Protein AF-A0A3P6AHJ0-F1 (afdb_monomer_lite)

Foldseek 3Di:
DDPPPDPDPPVVCVVPDDDDDPVVVCCVVVVPPPDPDDPPPDPDPDDDVPRDDDDDDPVD

Secondary structure (DSSP, 8-state):
---------HHHHHHHPPP--HHHHHHHHH---SSS---------PPPTT-------TT-

Organism: Brassica campestris (NCBI:txid3711)

pLDDT: mean 73.97, std 10.87, range [45.69, 89.19]

Structure (mmCIF, N/CA/C/O backbone):
data_AF-A0A3P6AHJ0-F1
#
_entry.id   AF-A0A3P6AHJ0-F1
#
loop_
_atom_site.group_PDB
_atom_site.id
_atom_site.type_symbol
_atom_site.label_atom_id
_atom_site.label_alt_id
_atom_site.label_comp_id
_atom_site.label_asym_id
_atom_site.label_entity_id
_atom_site.label_seq_id
_atom_site.pdbx_PDB_ins_code
_atom_site.Cartn_x
_atom_site.Cartn_y
_atom_site.Cartn_z
_atom_site.occupancy
_atom_site.B_iso_or_equiv
_atom_site.auth_seq_id
_atom_site.auth_comp_id
_atom_site.auth_asym_id
_atom_site.auth_atom_id
_atom_site.pdbx_PDB_model_num
ATOM 1 N N . GLU A 1 1 ? -17.668 -8.948 -16.513 1.00 45.69 1 GLU A N 1
ATOM 2 C CA . GLU A 1 1 ? -18.740 -8.266 -15.773 1.00 45.69 1 GLU A CA 1
ATOM 3 C C . GLU A 1 1 ? -19.076 -9.177 -14.616 1.00 45.69 1 GLU A C 1
ATOM 5 O O . GLU A 1 1 ? -19.624 -10.246 -14.836 1.00 45.69 1 GLU A O 1
ATOM 10 N N . ASP A 1 2 ? -18.558 -8.845 -13.443 1.00 52.41 2 ASP A N 1
ATOM 11 C CA . ASP A 1 2 ? -18.811 -9.570 -12.200 1.00 52.41 2 ASP A CA 1
ATOM 12 C C . ASP A 1 2 ? -19.076 -8.491 -11.152 1.00 52.41 2 ASP A C 1
ATOM 14 O O . ASP A 1 2 ? -18.233 -8.181 -10.312 1.00 52.41 2 ASP A O 1
ATOM 18 N N . ASP A 1 3 ? -20.211 -7.810 -11.322 1.00 59.72 3 ASP A N 1
ATOM 19 C CA . ASP A 1 3 ? -20.758 -6.909 -10.313 1.00 59.72 3 ASP A CA 1
ATOM 20 C C . ASP A 1 3 ? -21.283 -7.785 -9.172 1.00 59.72 3 ASP A C 1
ATOM 22 O O . ASP A 1 3 ? -22.472 -8.086 -9.059 1.00 59.72 3 ASP A O 1
ATOM 26 N N . ASN A 1 4 ? -20.352 -8.260 -8.343 1.00 64.31 4 ASN A N 1
ATOM 27 C CA . ASN A 1 4 ? -20.659 -8.776 -7.021 1.00 64.31 4 ASN A CA 1
ATOM 28 C C . ASN A 1 4 ? -21.105 -7.591 -6.150 1.00 64.31 4 ASN A C 1
ATOM 30 O O . ASN A 1 4 ? -20.327 -7.049 -5.367 1.00 64.31 4 ASN A O 1
ATOM 34 N N . ASP A 1 5 ? -22.376 -7.208 -6.294 1.00 68.25 5 ASP A N 1
ATOM 35 C CA . ASP A 1 5 ? -23.148 -6.341 -5.389 1.00 68.25 5 ASP A CA 1
ATOM 36 C C . ASP A 1 5 ? -23.400 -7.046 -4.032 1.00 68.25 5 ASP A C 1
ATOM 38 O O . ASP A 1 5 ? -24.496 -7.024 -3.466 1.00 68.25 5 ASP A O 1
ATOM 42 N N . GLU A 1 6 ? -22.391 -7.735 -3.490 1.00 78.69 6 GLU A N 1
ATOM 43 C CA . GLU A 1 6 ? -22.458 -8.228 -2.121 1.00 78.69 6 GLU A CA 1
ATOM 44 C C . GLU A 1 6 ? -22.249 -7.050 -1.157 1.00 78.69 6 GLU A C 1
ATOM 46 O O . GLU A 1 6 ? -21.315 -6.258 -1.325 1.00 78.69 6 GLU A O 1
ATOM 51 N N . PRO A 1 7 ? -23.098 -6.910 -0.123 1.00 83.56 7 PRO A N 1
ATOM 52 C CA . PRO A 1 7 ? -22.951 -5.841 0.852 1.00 83.56 7 PRO A CA 1
ATOM 53 C C . PRO A 1 7 ? -21.588 -5.954 1.544 1.00 83.56 7 PRO A C 1
ATOM 55 O O . PRO A 1 7 ? -21.264 -6.973 2.157 1.00 83.56 7 PRO A O 1
ATOM 58 N N . ILE A 1 8 ? -20.787 -4.890 1.448 1.00 86.00 8 ILE A N 1
ATOM 59 C CA . ILE A 1 8 ? -19.459 -4.821 2.061 1.00 86.00 8 ILE A CA 1
ATOM 60 C C . ILE A 1 8 ? -19.623 -4.842 3.585 1.00 86.00 8 ILE A C 1
ATOM 62 O O . ILE A 1 8 ? -20.142 -3.902 4.183 1.00 86.00 8 ILE A O 1
ATOM 66 N N . ASP A 1 9 ? -19.149 -5.908 4.227 1.00 89.19 9 ASP A N 1
ATOM 67 C CA . ASP A 1 9 ? -19.075 -5.996 5.686 1.00 89.19 9 ASP A CA 1
ATOM 68 C C . ASP A 1 9 ? -17.926 -5.114 6.207 1.00 89.19 9 ASP A C 1
ATOM 70 O O . ASP A 1 9 ? -16.760 -5.526 6.269 1.00 89.19 9 ASP A O 1
ATOM 74 N N . GLU A 1 10 ? -18.262 -3.875 6.574 1.00 88.44 10 GLU A N 1
ATOM 75 C CA . GLU A 1 10 ? -17.324 -2.887 7.119 1.00 88.44 10 GLU A CA 1
ATOM 76 C C . GLU A 1 10 ? -16.605 -3.384 8.385 1.00 88.44 10 GLU A C 1
ATOM 78 O O . GLU A 1 10 ? -15.420 -3.095 8.582 1.00 88.44 10 GLU A O 1
ATOM 83 N N . ILE A 1 11 ? -17.289 -4.165 9.230 1.00 88.44 11 ILE A N 1
ATOM 84 C CA . ILE A 1 11 ? -16.739 -4.683 10.490 1.00 88.44 11 ILE A CA 1
ATOM 85 C C . ILE A 1 11 ? -15.639 -5.695 10.177 1.00 88.44 11 ILE A C 1
ATOM 87 O O . ILE A 1 11 ? -14.522 -5.603 10.696 1.00 88.44 11 ILE A O 1
ATOM 91 N N . LYS A 1 12 ? -15.925 -6.645 9.287 1.00 89.19 12 LYS A N 1
ATOM 92 C CA . LYS A 1 12 ? -14.943 -7.638 8.843 1.00 89.19 12 LYS A CA 1
ATOM 93 C C . LYS A 1 12 ? -13.769 -6.981 8.123 1.00 89.19 12 LYS A C 1
ATOM 95 O O . LYS A 1 12 ? -12.624 -7.380 8.346 1.00 89.19 12 LYS A O 1
ATO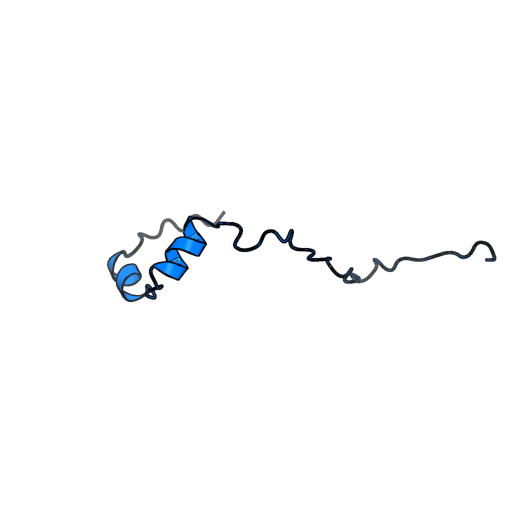M 100 N N . LEU A 1 13 ? -14.029 -5.955 7.311 1.00 87.12 13 LEU A N 1
ATOM 101 C CA . LEU A 1 13 ? -12.981 -5.190 6.643 1.00 87.12 13 LEU A CA 1
ATOM 102 C C . LEU A 1 13 ? -12.043 -4.535 7.663 1.00 87.12 13 LEU A C 1
ATOM 104 O O . LEU A 1 13 ? -10.826 -4.687 7.540 1.00 87.12 13 LEU A O 1
ATOM 108 N N . TYR A 1 14 ? -12.595 -3.892 8.697 1.00 83.75 14 TYR A N 1
ATOM 109 C CA . TYR A 1 14 ? -11.826 -3.272 9.777 1.00 83.75 14 TYR A CA 1
ATOM 110 C C . TYR A 1 14 ? -10.941 -4.282 10.522 1.00 83.75 14 TYR A C 1
ATOM 112 O O . TYR A 1 14 ? -9.770 -4.001 10.761 1.00 83.75 14 TYR A O 1
ATOM 120 N N . TYR A 1 15 ? -11.447 -5.481 10.825 1.00 85.62 15 TYR A N 1
ATOM 121 C CA . TYR A 1 15 ? -10.637 -6.534 11.454 1.00 85.62 15 TYR A CA 1
ATOM 122 C C . TYR A 1 15 ? -9.588 -7.151 10.518 1.00 85.62 15 TYR A C 1
ATOM 124 O O . TYR A 1 15 ? -8.537 -7.594 10.978 1.00 85.62 15 TYR A O 1
ATOM 132 N N . SER A 1 16 ? -9.864 -7.210 9.214 1.00 86.62 16 SER A N 1
ATOM 133 C CA . SER A 1 16 ? -8.956 -7.797 8.219 1.00 86.62 16 SER A CA 1
ATOM 134 C C . SER A 1 16 ? -7.863 -6.842 7.730 1.00 86.62 16 SER A C 1
ATOM 136 O O . SER A 1 16 ? -6.898 -7.284 7.095 1.00 86.62 16 SER A O 1
ATOM 138 N N . CYS A 1 17 ? -8.004 -5.537 7.984 1.00 82.81 17 CYS A N 1
ATOM 139 C CA . CYS A 1 17 ? -7.061 -4.554 7.478 1.00 82.81 17 CYS A CA 1
ATOM 140 C C . CYS A 1 17 ? -5.702 -4.710 8.180 1.00 82.81 17 CYS A C 1
ATOM 142 O O . CYS A 1 17 ? -5.600 -4.978 9.377 1.00 82.81 17 CYS A O 1
ATOM 144 N N . ARG A 1 18 ? -4.617 -4.573 7.414 1.00 85.25 18 ARG A N 1
ATOM 145 C CA . ARG A 1 18 ? -3.259 -4.545 7.967 1.00 85.25 18 ARG A CA 1
ATOM 146 C C . ARG A 1 18 ? -2.857 -3.094 8.167 1.00 85.25 18 ARG A C 1
ATOM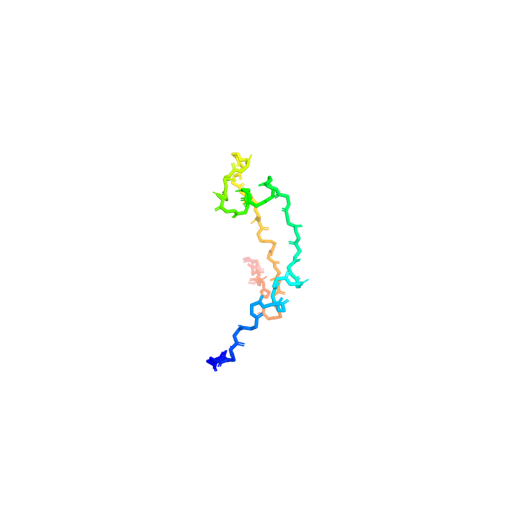 148 O O . ARG A 1 18 ? -2.917 -2.313 7.219 1.00 85.25 18 ARG A O 1
ATOM 155 N N . TYR A 1 19 ? -2.428 -2.750 9.381 1.00 84.88 19 TYR A N 1
ATOM 156 C CA . TYR A 1 19 ? -1.869 -1.430 9.654 1.00 84.88 19 TYR A CA 1
ATOM 157 C C . TYR A 1 19 ? -0.635 -1.212 8.775 1.00 84.88 19 TYR A C 1
ATOM 159 O O . TYR A 1 19 ? 0.292 -2.022 8.783 1.00 84.88 19 TYR A O 1
ATOM 167 N N . ILE A 1 20 ? -0.637 -0.118 8.020 1.00 85.75 20 ILE A N 1
ATOM 168 C CA . ILE A 1 20 ? 0.533 0.370 7.293 1.00 85.75 20 ILE A CA 1
ATOM 169 C C . ILE A 1 20 ? 1.068 1.591 8.029 1.00 85.75 20 ILE A C 1
ATOM 171 O O . ILE A 1 20 ? 0.299 2.369 8.598 1.00 85.75 20 ILE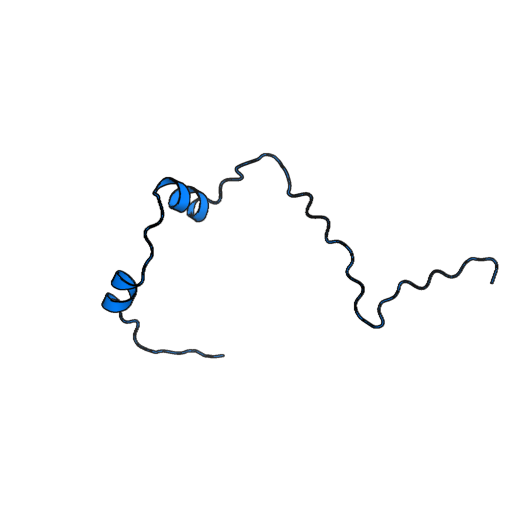 A O 1
ATOM 175 N N . SER A 1 21 ? 2.387 1.764 8.046 1.00 88.38 21 SER A N 1
ATOM 176 C CA . SER A 1 21 ? 2.968 2.936 8.706 1.00 88.38 21 SER A CA 1
ATOM 177 C C . SER A 1 21 ? 2.544 4.228 7.995 1.00 88.38 21 SER A C 1
ATOM 179 O O . SER A 1 21 ? 2.310 4.239 6.785 1.00 88.38 21 SER A O 1
ATOM 181 N N . ALA A 1 22 ? 2.491 5.346 8.729 1.00 87.06 22 ALA A N 1
ATOM 182 C CA . ALA A 1 22 ? 2.153 6.649 8.146 1.00 87.06 22 ALA A CA 1
ATOM 183 C C . ALA A 1 22 ? 3.060 7.007 6.952 1.00 87.06 22 ALA A C 1
ATOM 185 O O . ALA A 1 22 ? 2.596 7.567 5.961 1.00 87.06 22 ALA A O 1
ATOM 186 N N . MET A 1 23 ? 4.340 6.625 7.017 1.00 83.69 23 MET A N 1
ATOM 187 C CA . MET A 1 23 ? 5.305 6.844 5.939 1.00 83.69 23 MET A CA 1
ATOM 188 C C . MET A 1 23 ? 4.977 6.012 4.688 1.00 83.69 23 MET A C 1
ATOM 190 O O . MET A 1 23 ? 4.981 6.542 3.578 1.00 83.69 23 MET A O 1
ATOM 194 N N . GLU A 1 24 ? 4.633 4.731 4.850 1.00 82.69 24 GLU A N 1
ATOM 195 C CA . GLU A 1 24 ? 4.235 3.865 3.731 1.00 82.69 24 GLU A CA 1
ATOM 196 C C . GLU A 1 24 ? 2.920 4.311 3.089 1.00 82.69 24 GLU A C 1
ATOM 198 O O . GLU A 1 24 ? 2.810 4.318 1.862 1.00 82.69 24 GLU A O 1
ATOM 203 N N . ALA A 1 25 ? 1.932 4.708 3.897 1.00 86.75 25 ALA A N 1
ATOM 204 C CA . ALA A 1 25 ? 0.672 5.253 3.397 1.00 86.75 25 ALA A CA 1
ATOM 205 C C . ALA A 1 25 ? 0.914 6.513 2.561 1.00 86.75 25 ALA A C 1
ATOM 207 O O . ALA A 1 25 ? 0.407 6.632 1.448 1.00 86.75 25 ALA A O 1
ATOM 208 N N . THR A 1 26 ? 1.750 7.419 3.069 1.00 87.12 26 THR A N 1
ATOM 209 C CA . THR A 1 26 ? 2.104 8.672 2.395 1.00 87.12 26 THR A CA 1
ATOM 210 C C . THR A 1 26 ? 2.776 8.409 1.050 1.00 87.12 26 THR A C 1
ATOM 212 O O . THR A 1 26 ? 2.390 9.015 0.051 1.00 87.12 26 THR A O 1
ATOM 215 N N . TRP A 1 27 ? 3.728 7.471 0.984 1.00 81.50 27 TRP A N 1
ATOM 216 C CA . TRP A 1 27 ? 4.380 7.127 -0.282 1.00 81.50 27 TRP A CA 1
ATOM 217 C C . TRP A 1 27 ? 3.412 6.492 -1.289 1.00 81.50 27 TRP A C 1
ATOM 219 O O . TRP A 1 27 ? 3.455 6.845 -2.465 1.00 81.50 27 TRP A O 1
ATOM 229 N N . LYS A 1 28 ? 2.501 5.617 -0.844 1.00 80.31 28 LYS A N 1
ATOM 230 C CA . LYS A 1 28 ? 1.485 5.006 -1.719 1.00 80.31 28 LYS A CA 1
ATOM 231 C C . LYS A 1 28 ? 0.447 6.009 -2.231 1.00 80.31 28 LYS A C 1
ATOM 233 O O . LYS A 1 28 ? 0.074 5.930 -3.394 1.00 80.31 28 LYS A O 1
ATOM 238 N N . ILE A 1 29 ? -0.019 6.925 -1.379 1.00 86.12 29 ILE A N 1
ATOM 239 C CA . ILE A 1 29 ? -1.063 7.910 -1.718 1.00 86.12 29 ILE A CA 1
ATOM 240 C C . ILE A 1 29 ? -0.506 9.010 -2.614 1.00 86.12 29 ILE A C 1
ATOM 242 O O . ILE A 1 29 ? -1.110 9.359 -3.622 1.00 86.12 29 ILE A O 1
ATOM 246 N N . LEU A 1 30 ? 0.634 9.581 -2.231 1.00 83.75 30 LEU A N 1
ATOM 247 C CA . LEU A 1 30 ? 1.194 10.727 -2.938 1.00 83.75 30 LEU A CA 1
ATOM 248 C C . LEU A 1 30 ? 2.038 10.299 -4.138 1.00 83.75 30 LEU A C 1
ATOM 250 O O . LEU A 1 30 ? 2.316 11.129 -4.998 1.00 83.75 30 LEU A O 1
ATOM 254 N N . ALA A 1 31 ? 2.437 9.019 -4.190 1.00 75.06 31 ALA A N 1
ATOM 255 C CA . ALA A 1 31 ? 3.200 8.404 -5.274 1.00 75.06 31 ALA A CA 1
ATOM 256 C C . ALA A 1 31 ? 4.374 9.279 -5.739 1.00 75.06 31 ALA A C 1
ATOM 258 O O . ALA A 1 31 ? 4.699 9.330 -6.926 1.00 75.06 31 ALA A O 1
ATOM 259 N N . PHE A 1 32 ? 4.995 10.005 -4.799 1.00 72.38 32 PHE A N 1
ATOM 260 C CA . PHE A 1 32 ? 6.064 10.922 -5.146 1.00 72.38 32 PHE A CA 1
ATOM 261 C C . PHE A 1 32 ? 7.190 10.133 -5.809 1.00 72.38 32 PHE A C 1
ATOM 263 O O . PHE A 1 32 ? 7.571 9.075 -5.289 1.00 72.38 32 PHE A O 1
ATOM 270 N N . PRO A 1 33 ? 7.743 10.632 -6.925 1.00 67.31 33 PRO A N 1
ATOM 271 C CA . PRO A 1 33 ? 8.918 10.035 -7.527 1.00 67.31 33 PRO A CA 1
ATOM 272 C C . PRO A 1 33 ? 10.057 10.128 -6.512 1.00 67.31 33 PRO A C 1
ATOM 274 O O . PRO A 1 33 ? 10.676 11.172 -6.330 1.00 67.31 33 PRO A O 1
ATOM 277 N N . THR A 1 34 ? 10.309 9.030 -5.799 1.00 67.38 34 THR A N 1
ATOM 278 C CA . THR A 1 34 ? 11.296 8.980 -4.714 1.00 67.38 34 THR A CA 1
ATOM 279 C C . THR A 1 34 ? 12.705 9.197 -5.256 1.00 67.38 34 THR A C 1
ATOM 281 O O . THR A 1 34 ? 13.604 9.603 -4.522 1.00 67.38 34 THR A O 1
ATOM 284 N N . HIS A 1 35 ? 12.911 8.922 -6.545 1.00 66.88 35 HIS A N 1
ATOM 285 C CA . HIS A 1 35 ? 14.167 9.101 -7.254 1.00 66.88 35 HIS A CA 1
ATOM 286 C C . HIS A 1 35 ? 13.907 9.868 -8.557 1.00 66.88 35 HIS A C 1
ATOM 288 O O . HIS A 1 35 ? 12.992 9.527 -9.305 1.00 66.88 35 HIS A O 1
ATOM 294 N N . HIS A 1 36 ? 14.773 10.830 -8.893 1.00 61.53 36 HIS A N 1
ATOM 295 C CA . HIS A 1 36 ? 14.933 11.351 -10.261 1.00 61.53 36 HIS A CA 1
ATOM 296 C C . HIS A 1 36 ? 15.616 10.299 -11.153 1.00 61.53 36 HIS A C 1
ATOM 298 O O . HIS A 1 36 ? 16.646 10.535 -11.777 1.00 61.53 36 HIS A O 1
ATOM 304 N N . ARG A 1 37 ? 15.070 9.086 -11.166 1.00 60.66 37 ARG A N 1
ATOM 305 C CA . ARG A 1 37 ? 15.482 8.007 -12.048 1.00 60.66 37 ARG A CA 1
ATOM 306 C C . ARG A 1 37 ? 14.230 7.569 -12.776 1.00 60.66 37 ARG A C 1
ATOM 308 O O . ARG A 1 37 ? 13.366 6.925 -12.191 1.00 60.66 37 ARG A O 1
ATOM 315 N N . THR A 1 38 ? 14.141 7.916 -14.053 1.00 63.50 38 THR A N 1
ATOM 316 C CA . THR A 1 38 ? 13.242 7.230 -14.976 1.00 63.50 38 THR A CA 1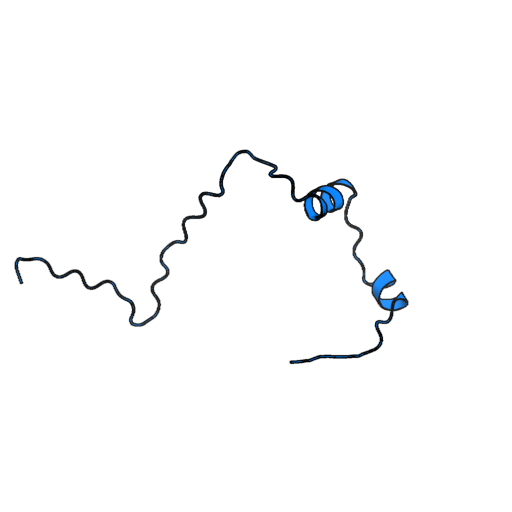
ATOM 317 C C . THR A 1 38 ? 13.571 5.750 -14.849 1.00 63.50 38 THR A C 1
ATOM 319 O O . THR A 1 38 ? 14.736 5.365 -14.988 1.00 63.50 38 THR A O 1
ATOM 322 N N . THR A 1 39 ? 12.609 4.918 -14.467 1.00 59.09 39 THR A N 1
ATOM 323 C CA . THR A 1 39 ? 12.847 3.483 -14.388 1.00 59.09 39 THR A CA 1
ATOM 324 C C . THR A 1 39 ? 13.231 3.002 -15.784 1.00 59.09 39 THR A C 1
ATOM 326 O O . THR A 1 39 ? 12.388 2.849 -16.658 1.00 59.09 39 THR A O 1
ATOM 329 N N . ALA A 1 40 ? 14.523 2.762 -16.007 1.00 59.81 40 ALA A N 1
ATOM 330 C CA . ALA A 1 40 ? 15.017 2.009 -17.151 1.00 59.81 40 ALA A CA 1
ATOM 331 C C . ALA A 1 40 ? 14.649 0.531 -16.947 1.00 59.81 40 ALA A C 1
ATOM 333 O O . ALA A 1 40 ? 15.519 -0.325 -16.819 1.00 59.81 40 ALA A O 1
ATOM 334 N N . VAL A 1 41 ? 13.357 0.229 -16.790 1.00 62.78 41 VAL A N 1
ATOM 335 C CA . VAL A 1 41 ? 12.889 -1.147 -16.914 1.00 62.78 41 VAL A CA 1
ATOM 336 C C . VAL A 1 41 ? 12.917 -1.436 -18.407 1.00 62.78 41 VAL A C 1
ATOM 338 O O . VAL A 1 41 ? 11.929 -1.231 -19.110 1.00 62.78 41 VAL A O 1
ATOM 341 N N . GLU A 1 42 ? 14.074 -1.857 -18.911 1.00 63.66 42 GLU A N 1
ATOM 342 C CA . GLU A 1 42 ? 14.114 -2.546 -20.192 1.00 63.66 42 GLU A CA 1
ATOM 343 C C . GLU A 1 42 ? 13.327 -3.844 -20.023 1.00 63.66 42 GLU A C 1
ATOM 345 O O . GLU A 1 42 ? 13.689 -4.726 -19.241 1.00 63.66 42 GLU A O 1
ATOM 350 N N . LYS A 1 43 ? 12.203 -3.945 -20.735 1.00 65.06 43 LYS A N 1
ATOM 351 C CA . LYS A 1 43 ? 11.546 -5.231 -20.937 1.00 65.06 43 LYS A CA 1
ATOM 352 C C . LYS A 1 43 ? 12.529 -6.090 -21.721 1.00 65.06 43 LYS A C 1
ATOM 354 O O . LYS A 1 43 ? 12.728 -5.854 -22.909 1.00 65.06 43 LYS A O 1
ATOM 359 N N . LEU A 1 44 ? 13.137 -7.070 -21.059 1.00 63.69 44 LEU A N 1
ATOM 360 C CA . LEU A 1 44 ? 13.831 -8.142 -21.761 1.00 63.69 44 LEU A CA 1
ATOM 361 C C . LEU A 1 44 ? 12.835 -8.748 -22.763 1.00 63.69 44 LEU A C 1
ATOM 363 O O . LEU A 1 44 ? 11.710 -9.066 -22.354 1.00 63.69 44 LEU A O 1
ATOM 367 N N . PRO A 1 45 ? 13.189 -8.870 -24.053 1.00 66.19 45 PRO A N 1
ATOM 368 C CA . PRO A 1 45 ? 12.328 -9.529 -25.017 1.00 66.19 45 PRO A CA 1
ATOM 369 C C . PRO A 1 45 ? 12.224 -10.996 -24.605 1.00 66.19 45 PRO A C 1
ATOM 371 O O . PRO A 1 45 ? 13.138 -11.788 -24.814 1.00 66.19 45 PRO A O 1
ATOM 374 N N . PHE A 1 46 ? 11.118 -11.355 -23.962 1.00 63.09 46 PHE A N 1
ATOM 375 C CA . PHE A 1 46 ? 10.764 -12.752 -23.808 1.00 63.09 46 PHE A CA 1
ATOM 376 C C . PHE A 1 46 ? 10.224 -13.211 -25.161 1.00 63.09 46 PHE A C 1
ATOM 378 O O . PHE A 1 46 ? 9.270 -12.651 -25.696 1.00 63.09 46 PHE A O 1
ATOM 385 N N . HIS A 1 47 ? 10.874 -14.205 -25.749 1.00 66.62 47 HIS A N 1
ATOM 386 C CA . HIS A 1 47 ? 10.378 -14.866 -26.948 1.00 66.62 47 HIS A CA 1
ATOM 387 C C . HIS A 1 47 ? 9.106 -15.642 -26.586 1.00 66.62 47 HIS A C 1
ATOM 389 O O . HIS A 1 47 ? 9.139 -16.563 -25.762 1.00 66.62 47 HIS A O 1
ATOM 395 N N . LEU A 1 48 ? 7.984 -15.248 -27.188 1.00 68.81 48 LEU A N 1
ATOM 396 C CA . LEU A 1 48 ? 6.800 -16.095 -27.261 1.00 68.81 48 LEU A CA 1
ATOM 397 C C . LEU A 1 48 ? 7.074 -17.245 -28.245 1.00 68.81 48 LEU A C 1
ATOM 399 O O . LEU A 1 48 ? 7.832 -17.045 -29.203 1.00 68.81 48 LEU A O 1
ATOM 403 N N . PRO A 1 49 ? 6.473 -18.432 -28.037 1.00 69.19 49 PRO A N 1
ATOM 404 C CA . PRO A 1 49 ? 6.496 -19.487 -29.045 1.00 69.19 49 PRO A CA 1
ATOM 405 C C . PRO A 1 49 ? 6.037 -18.899 -30.389 1.00 69.19 49 PRO A C 1
ATOM 407 O O . PRO A 1 49 ? 5.082 -18.126 -30.419 1.00 69.19 49 PRO A O 1
ATOM 410 N N . ASP A 1 50 ? 6.758 -19.209 -31.465 1.00 66.56 50 ASP A N 1
ATOM 411 C CA . ASP A 1 50 ? 6.516 -18.742 -32.843 1.00 66.56 50 ASP A CA 1
ATOM 412 C C . ASP A 1 50 ? 6.833 -17.263 -33.162 1.00 66.56 50 ASP A C 1
ATOM 414 O O . ASP A 1 50 ? 6.595 -16.816 -34.283 1.00 66.56 50 ASP A O 1
ATOM 418 N N . GLN A 1 51 ? 7.436 -16.498 -32.242 1.00 65.88 51 GLN A N 1
ATOM 419 C CA . GLN A 1 51 ? 7.909 -15.121 -32.502 1.00 65.88 51 GLN A CA 1
ATOM 420 C C . GLN A 1 51 ? 9.439 -14.996 -32.532 1.00 65.88 51 GLN A C 1
ATOM 422 O O . GLN A 1 51 ? 10.010 -13.992 -32.099 1.00 65.88 51 GLN A O 1
ATOM 427 N N . GLN A 1 52 ? 10.131 -16.021 -33.029 1.00 72.44 52 GLN A N 1
ATOM 428 C CA . GLN A 1 52 ? 11.579 -15.950 -33.183 1.00 72.44 52 GLN A CA 1
ATOM 429 C C . GLN A 1 52 ? 11.944 -14.980 -34.315 1.00 72.44 52 GLN A C 1
ATOM 431 O O . GLN A 1 52 ? 11.441 -15.088 -35.432 1.00 72.44 52 GLN A O 1
ATOM 436 N N . LEU A 1 53 ? 12.835 -14.029 -34.022 1.00 70.12 53 LEU A N 1
ATOM 437 C CA . LEU A 1 53 ? 13.392 -13.115 -35.014 1.00 70.12 53 LEU A CA 1
ATOM 438 C C . LEU A 1 53 ? 14.251 -13.925 -35.998 1.00 70.12 53 LEU A C 1
ATOM 440 O O . LEU A 1 53 ? 15.369 -14.319 -35.670 1.00 70.12 53 LEU A O 1
ATOM 444 N N . VAL A 1 54 ? 13.720 -14.197 -37.190 1.00 70.06 54 VAL A N 1
ATOM 445 C CA . VAL A 1 54 ? 14.487 -14.811 -38.278 1.00 70.06 54 VAL A CA 1
ATOM 446 C C . VAL A 1 54 ? 15.270 -13.704 -38.973 1.00 70.06 54 VAL A C 1
ATOM 448 O O . VAL A 1 54 ? 14.692 -12.848 -39.639 1.00 70.06 54 VAL A O 1
ATOM 451 N N . VAL A 1 55 ? 16.585 -13.700 -38.774 1.00 75.50 55 VAL A N 1
ATOM 452 C CA . VAL A 1 55 ? 17.506 -12.819 -39.494 1.00 75.50 55 VAL A CA 1
ATOM 453 C C . VAL A 1 55 ? 18.023 -13.599 -40.696 1.00 75.50 55 VAL A C 1
ATOM 455 O O . VAL A 1 55 ? 18.720 -14.595 -40.519 1.00 75.50 55 VAL A O 1
ATOM 458 N N . TYR A 1 56 ? 17.661 -13.165 -41.901 1.00 75.38 56 TYR A N 1
ATOM 459 C CA . TYR A 1 56 ? 18.279 -13.658 -43.130 1.00 75.38 56 TYR A CA 1
ATOM 460 C C . TYR A 1 56 ? 19.558 -12.860 -43.363 1.00 75.38 56 TYR A C 1
ATOM 462 O O . TYR A 1 56 ? 19.522 -11.628 -43.372 1.00 75.38 56 TYR A O 1
ATOM 470 N N . ASN A 1 57 ? 20.6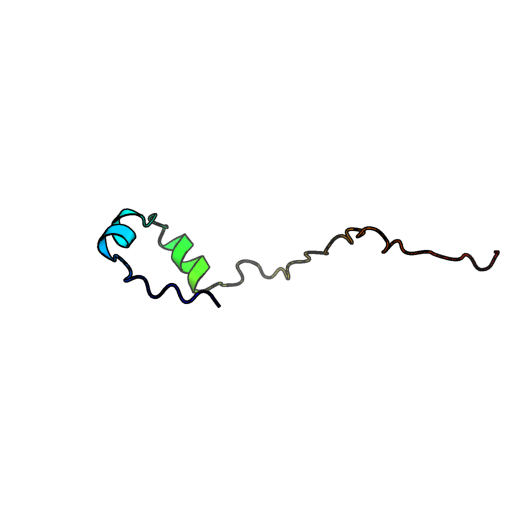85 -13.553 -43.495 1.00 75.31 57 ASN A N 1
ATOM 471 C CA . ASN A 1 57 ? 21.918 -12.918 -43.942 1.00 75.31 57 ASN A CA 1
ATOM 472 C C . ASN A 1 57 ? 21.828 -12.744 -45.461 1.00 75.31 57 ASN A C 1
ATOM 474 O O . ASN A 1 57 ? 21.277 -13.604 -46.137 1.00 75.31 57 ASN A O 1
ATOM 478 N N . GLU A 1 58 ? 22.362 -11.647 -45.996 1.00 71.44 58 GLU A N 1
ATOM 479 C CA . GLU A 1 58 ? 22.304 -11.341 -47.438 1.00 71.44 58 GLU A CA 1
ATOM 480 C C . GLU A 1 58 ? 23.077 -12.347 -48.320 1.00 71.44 58 GLU A C 1
ATOM 482 O O . GLU A 1 58 ? 23.024 -12.251 -49.543 1.00 71.44 58 GLU A O 1
ATOM 487 N N . ASP A 1 59 ? 23.771 -13.308 -47.701 1.00 71.00 59 ASP A N 1
ATOM 488 C CA . ASP A 1 59 ? 24.554 -14.361 -48.353 1.00 71.00 59 ASP A CA 1
ATOM 489 C C . ASP A 1 59 ? 23.809 -15.716 -48.496 1.00 71.00 59 ASP A C 1
ATOM 491 O O . ASP A 1 59 ? 24.439 -16.689 -48.912 1.00 71.00 59 ASP A O 1
ATOM 495 N N . ASP A 1 60 ? 22.508 -15.797 -48.163 1.00 58.94 60 ASP A N 1
ATOM 496 C CA . ASP A 1 60 ? 21.623 -16.958 -48.444 1.00 58.94 60 ASP A CA 1
ATOM 497 C C . ASP A 1 60 ? 20.737 -16.747 -49.691 1.00 58.94 60 ASP A C 1
ATOM 499 O O . ASP A 1 60 ? 20.089 -15.677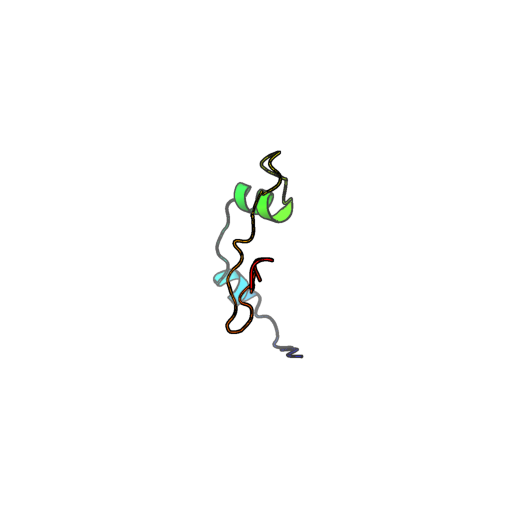 -49.804 1.00 58.94 60 ASP A O 1
#

Sequence (60 aa):
EDDNDEPIDEIKLYYSCRYISAMEATWKILAFPTHHRTTAVEKLPFHLPDQQLVVYNEDD

Radius of gyration: 23.91 Å; chains: 1; bounding box: 48×31×60 Å